Protein AF-A0A7W1IRE5-F1 (afdb_monomer_lite)

Sequence (77 aa):
MVVDLVESYLVIGTLEAVGPQHVSFVDADLHDHRESNSTKEIYASETQKFGVRVNRKRLDVPRHLVVAVSRLADVVA

Structure (mmCIF, N/CA/C/O backbone):
data_AF-A0A7W1IRE5-F1
#
_entry.id   AF-A0A7W1IRE5-F1
#
loop_
_atom_site.group_PDB
_atom_site.id
_atom_site.type_symbol
_atom_site.label_atom_id
_atom_site.label_alt_id
_atom_site.label_comp_id
_atom_site.label_asym_id
_atom_site.label_entity_id
_atom_site.label_seq_id
_atom_site.pdbx_PDB_ins_code
_atom_site.Cartn_x
_atom_site.Cartn_y
_atom_site.Cartn_z
_atom_site.occupancy
_atom_site.B_iso_or_equiv
_atom_site.auth_seq_id
_atom_site.auth_comp_id
_atom_site.auth_asym_id
_atom_site.auth_atom_id
_atom_site.pdbx_PDB_model_num
ATOM 1 N N . MET A 1 1 ? -0.290 -3.561 4.990 1.00 89.25 1 MET A N 1
ATOM 2 C CA . MET A 1 1 ? 0.338 -4.248 3.841 1.00 89.25 1 MET A CA 1
ATOM 3 C C . MET A 1 1 ? 0.697 -3.205 2.811 1.00 89.25 1 MET A C 1
ATOM 5 O O . MET A 1 1 ? 0.051 -2.166 2.804 1.00 89.25 1 MET A O 1
ATOM 9 N N . VAL A 1 2 ? 1.709 -3.480 2.000 1.00 86.56 2 VAL A N 1
ATOM 10 C CA . VAL A 1 2 ? 2.106 -2.670 0.849 1.00 86.56 2 VAL A CA 1
ATOM 11 C C . VAL A 1 2 ? 1.852 -3.501 -0.402 1.00 86.56 2 VAL A C 1
ATOM 13 O O . VAL A 1 2 ? 2.179 -4.689 -0.426 1.00 86.56 2 VAL A O 1
ATOM 16 N N . VAL A 1 3 ? 1.223 -2.896 -1.403 1.00 88.12 3 VAL A N 1
ATOM 17 C CA . VAL A 1 3 ? 0.960 -3.507 -2.703 1.00 88.12 3 VAL A CA 1
ATOM 18 C C . VAL A 1 3 ? 1.455 -2.576 -3.792 1.00 88.12 3 VAL A C 1
ATOM 20 O O . VAL A 1 3 ? 0.905 -1.493 -4.001 1.00 88.12 3 VAL A O 1
ATOM 23 N N . ASP A 1 4 ? 2.483 -3.029 -4.496 1.00 87.94 4 ASP A N 1
ATOM 24 C CA . ASP A 1 4 ? 3.003 -2.362 -5.676 1.00 87.94 4 ASP A CA 1
ATOM 25 C C . ASP A 1 4 ? 2.110 -2.685 -6.865 1.00 87.94 4 ASP A C 1
ATOM 27 O O . ASP A 1 4 ? 1.893 -3.855 -7.200 1.00 87.94 4 ASP A O 1
ATOM 31 N N . LEU A 1 5 ? 1.590 -1.639 -7.500 1.00 89.12 5 LEU A N 1
ATOM 32 C CA . LEU A 1 5 ? 0.820 -1.771 -8.726 1.00 89.12 5 LEU A CA 1
ATOM 33 C C . LEU A 1 5 ? 1.705 -1.531 -9.944 1.00 89.12 5 LEU A C 1
ATOM 35 O O . LEU A 1 5 ? 2.774 -0.919 -9.850 1.00 89.12 5 LEU A O 1
ATOM 39 N N . VAL A 1 6 ? 1.231 -1.993 -11.099 1.00 84.94 6 VAL A N 1
ATOM 40 C CA . VAL A 1 6 ? 1.770 -1.561 -12.385 1.00 84.94 6 VAL A CA 1
ATOM 41 C C . VAL A 1 6 ? 1.692 -0.033 -12.457 1.00 84.94 6 VAL A C 1
ATOM 43 O O . VAL A 1 6 ? 0.743 0.581 -11.967 1.00 84.94 6 VAL A O 1
ATOM 46 N N . GLU A 1 7 ? 2.716 0.574 -13.052 1.00 81.44 7 GLU A N 1
ATOM 47 C CA . GLU A 1 7 ? 2.912 2.028 -13.110 1.00 81.44 7 GLU A CA 1
ATOM 48 C C . GLU A 1 7 ? 3.257 2.689 -11.758 1.00 81.44 7 GLU A C 1
ATOM 50 O O . GLU A 1 7 ? 3.922 2.124 -10.886 1.00 81.44 7 GLU A O 1
ATOM 55 N N . SER A 1 8 ? 2.882 3.959 -11.615 1.00 85.44 8 SER A N 1
ATOM 56 C CA . SER A 1 8 ? 3.260 4.848 -10.521 1.00 85.44 8 SER A CA 1
ATOM 57 C C . SER A 1 8 ? 2.415 4.666 -9.261 1.00 85.44 8 SER A C 1
ATOM 59 O O . SER A 1 8 ? 2.631 5.385 -8.298 1.00 85.44 8 SER A O 1
ATOM 61 N N . TYR A 1 9 ? 1.494 3.705 -9.205 1.00 91.19 9 TYR A N 1
ATOM 62 C CA . TYR A 1 9 ? 0.625 3.548 -8.039 1.00 91.19 9 TYR A CA 1
ATOM 63 C C . TYR A 1 9 ? 1.218 2.635 -6.957 1.00 91.19 9 TYR A C 1
ATOM 65 O O . TYR A 1 9 ? 1.972 1.694 -7.233 1.00 91.19 9 TYR A O 1
ATOM 73 N N . LEU A 1 10 ? 0.852 2.933 -5.713 1.00 93.12 10 LEU A N 1
ATOM 74 C CA . LEU A 1 10 ? 1.159 2.168 -4.511 1.00 93.12 10 LEU A CA 1
ATOM 75 C C . LEU A 1 10 ? -0.096 2.103 -3.642 1.00 93.12 10 LEU A C 1
ATOM 77 O O . LEU A 1 10 ? -0.784 3.109 -3.476 1.00 93.12 10 LEU A O 1
ATOM 81 N N . VAL A 1 11 ? -0.385 0.937 -3.072 1.00 95.62 11 VAL A N 1
ATOM 82 C CA . VAL A 1 11 ? -1.448 0.789 -2.074 1.00 95.62 11 VAL A CA 1
ATOM 83 C C . VAL A 1 11 ? -0.846 0.411 -0.733 1.00 95.62 11 VAL A C 1
ATOM 85 O O . VAL A 1 11 ? -0.111 -0.571 -0.635 1.00 95.62 11 VAL A O 1
ATOM 88 N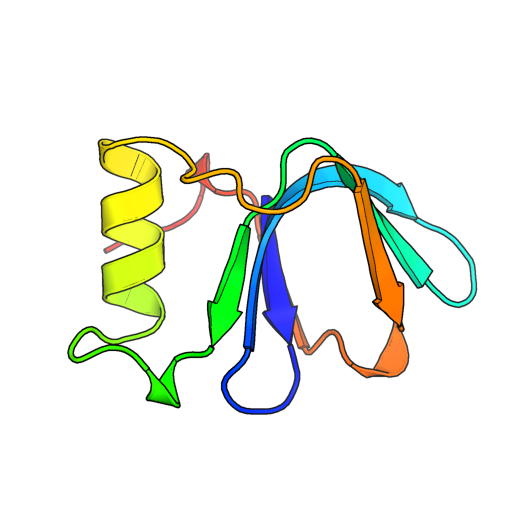 N . ILE A 1 12 ? -1.194 1.154 0.316 1.00 95.75 12 ILE A N 1
ATOM 89 C CA . ILE A 1 12 ? -0.836 0.823 1.695 1.00 95.75 12 ILE A CA 1
ATOM 90 C C . ILE A 1 12 ? -2.112 0.750 2.528 1.00 95.75 12 ILE A C 1
ATOM 92 O O . ILE A 1 12 ? -2.829 1.731 2.661 1.00 95.75 12 ILE A O 1
ATOM 96 N N . GLY A 1 13 ? -2.417 -0.408 3.107 1.00 95.94 13 GLY A N 1
ATOM 97 C CA . GLY A 1 13 ? -3.651 -0.577 3.882 1.00 95.94 13 GLY A CA 1
ATOM 98 C C . GLY A 1 13 ? -3.775 -1.935 4.558 1.00 95.94 13 GLY A C 1
ATOM 99 O O . GLY A 1 13 ? -2.839 -2.746 4.540 1.00 95.94 13 GLY A O 1
ATOM 100 N N . THR A 1 14 ? -4.932 -2.203 5.155 1.00 96.06 14 THR A N 1
ATOM 10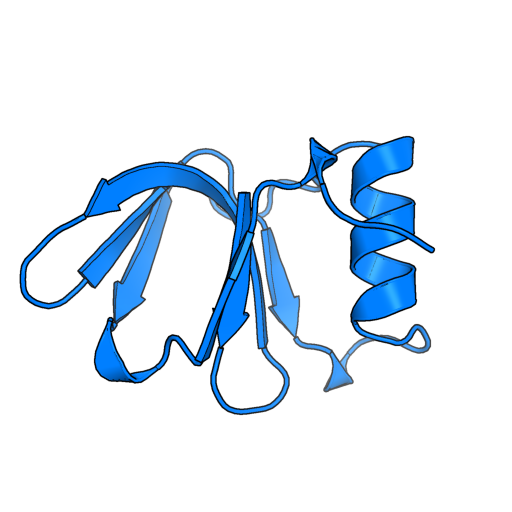1 C CA . THR A 1 14 ? -5.234 -3.503 5.765 1.00 96.06 14 THR A CA 1
ATOM 102 C C . THR A 1 14 ? -5.884 -4.408 4.729 1.00 96.06 14 THR A C 1
ATOM 104 O O . THR A 1 14 ? -6.906 -4.050 4.154 1.00 96.06 14 THR A O 1
ATOM 107 N N . LEU A 1 15 ? -5.284 -5.574 4.474 1.00 96.38 15 LEU A N 1
ATOM 108 C CA . LEU A 1 15 ? -5.858 -6.570 3.571 1.00 96.38 15 LEU A CA 1
ATOM 109 C C . LEU A 1 15 ? -7.155 -7.117 4.178 1.00 96.38 15 LEU A C 1
ATOM 111 O O . LEU A 1 15 ? -7.126 -7.695 5.262 1.00 96.38 15 LEU A O 1
ATOM 115 N N . GLU A 1 16 ? -8.265 -6.946 3.468 1.00 97.50 16 GLU A N 1
ATOM 116 C CA . GLU A 1 16 ? -9.581 -7.457 3.856 1.00 97.50 16 GLU A CA 1
ATOM 117 C C . GLU A 1 16 ? -9.836 -8.832 3.229 1.00 97.50 16 GLU A C 1
ATOM 119 O O . GLU A 1 16 ? -10.220 -9.773 3.922 1.00 97.50 16 GLU A O 1
ATOM 124 N N . ALA A 1 17 ? -9.599 -8.970 1.920 1.00 97.00 17 ALA A N 1
ATOM 125 C CA . ALA A 1 17 ? -9.862 -10.207 1.191 1.00 97.00 17 ALA A CA 1
ATOM 126 C C . ALA A 1 17 ? -8.978 -10.357 -0.053 1.00 97.00 17 ALA A C 1
ATOM 128 O O . ALA A 1 17 ? -8.543 -9.380 -0.663 1.00 97.00 17 ALA A O 1
ATOM 129 N N . VAL A 1 18 ? -8.757 -11.606 -0.468 1.00 96.25 18 VAL A N 1
ATOM 130 C CA . VAL A 1 18 ? -8.123 -11.948 -1.748 1.00 96.25 18 VAL A CA 1
ATOM 131 C C . VAL A 1 18 ? -9.120 -12.759 -2.562 1.00 96.25 18 VAL A C 1
ATOM 133 O O . VAL A 1 18 ? -9.376 -13.924 -2.266 1.00 96.25 18 VAL A O 1
ATOM 136 N N . GLY A 1 19 ? -9.699 -12.127 -3.576 1.00 95.81 19 GLY A N 1
ATOM 137 C CA . GLY A 1 19 ? -10.620 -12.754 -4.512 1.00 95.81 19 GLY A CA 1
ATOM 138 C C . GLY A 1 19 ? -9.933 -13.249 -5.791 1.00 95.81 19 GLY A C 1
ATOM 139 O O . GLY A 1 19 ? -8.731 -13.048 -5.995 1.00 95.81 19 GLY A O 1
ATOM 140 N N . PRO A 1 20 ? -10.705 -13.871 -6.702 1.00 96.38 20 PRO A N 1
ATOM 141 C CA . PRO A 1 20 ? -10.185 -14.364 -7.976 1.00 96.38 20 PRO A CA 1
ATOM 142 C C . PRO A 1 20 ? -9.746 -13.234 -8.919 1.00 96.38 20 PRO A C 1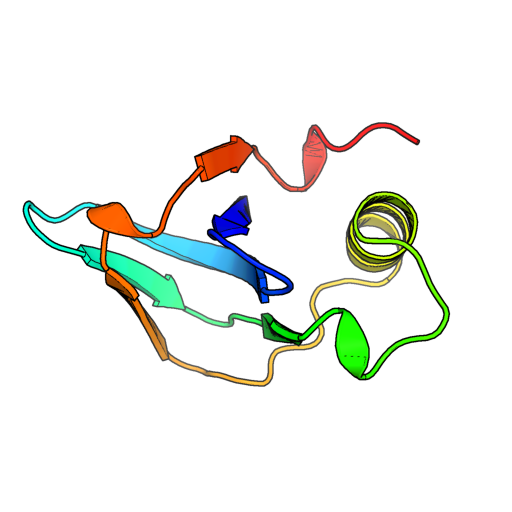
ATOM 144 O O . PRO A 1 20 ? -8.787 -13.401 -9.667 1.00 96.38 20 PRO A O 1
ATOM 147 N N . GLN A 1 21 ? -10.424 -12.082 -8.879 1.00 96.81 21 GLN A N 1
ATOM 148 C CA . GLN A 1 21 ? -10.153 -10.946 -9.773 1.00 96.81 21 GLN A CA 1
ATOM 149 C C . GLN A 1 21 ? -9.613 -9.708 -9.056 1.00 96.81 21 GLN A C 1
ATOM 151 O O . GLN A 1 21 ? -8.986 -8.872 -9.701 1.00 96.81 21 GLN A O 1
ATOM 156 N N . HIS A 1 22 ? -9.833 -9.593 -7.745 1.00 97.19 22 HIS A N 1
ATOM 157 C CA . HIS A 1 22 ? -9.513 -8.396 -6.974 1.00 97.19 22 HIS A CA 1
ATOM 158 C C . HIS A 1 22 ? -8.850 -8.742 -5.643 1.00 97.19 22 HIS A C 1
ATOM 160 O O . HIS A 1 22 ? -9.069 -9.818 -5.084 1.00 97.19 22 HIS A O 1
ATOM 166 N N . VAL A 1 23 ? -8.058 -7.803 -5.139 1.00 96.88 23 VAL A N 1
ATOM 167 C CA . VAL A 1 23 ? -7.540 -7.776 -3.773 1.00 96.88 23 VAL A CA 1
ATOM 168 C C . VAL A 1 23 ? -8.184 -6.587 -3.068 1.00 96.88 23 VAL A C 1
ATOM 170 O O . VAL A 1 23 ? -8.089 -5.462 -3.555 1.00 96.88 23 VAL A O 1
ATOM 173 N N . SER A 1 24 ? -8.851 -6.846 -1.950 1.00 97.38 24 SER A N 1
ATOM 174 C CA . SER A 1 24 ? -9.654 -5.859 -1.229 1.00 97.38 24 SER A CA 1
ATOM 175 C C . SER A 1 24 ? -8.916 -5.363 0.005 1.00 97.38 24 SER A C 1
ATOM 177 O O . SER A 1 24 ? -8.351 -6.158 0.763 1.00 97.38 24 SER A O 1
ATOM 179 N N . PHE A 1 25 ? -8.958 -4.055 0.229 1.00 97.62 25 PHE A N 1
ATOM 180 C CA . PHE A 1 25 ? -8.360 -3.374 1.369 1.00 97.62 25 PHE A CA 1
ATOM 181 C C . PHE A 1 25 ? -9.382 -2.509 2.095 1.00 97.62 25 PHE A C 1
ATOM 183 O O . PHE A 1 25 ? -10.285 -1.932 1.483 1.00 97.62 25 PHE A O 1
ATOM 190 N N . VAL A 1 26 ? -9.168 -2.361 3.398 1.00 97.69 26 VAL A N 1
ATOM 191 C CA . VAL A 1 26 ? -9.835 -1.370 4.247 1.00 97.69 26 VAL A CA 1
ATOM 192 C C . VAL A 1 26 ? -8.806 -0.430 4.853 1.00 97.69 26 VAL A C 1
ATOM 194 O O . VAL A 1 26 ? -7.639 -0.803 5.024 1.00 97.69 26 VAL A O 1
ATOM 197 N N . ASP A 1 27 ? -9.251 0.792 5.145 1.00 96.75 27 ASP A N 1
ATOM 198 C CA . ASP A 1 27 ? -8.419 1.870 5.687 1.00 96.75 27 ASP A CA 1
ATOM 199 C C . ASP A 1 27 ? -7.108 2.018 4.899 1.00 96.75 27 ASP A C 1
ATOM 201 O O . ASP A 1 27 ? -5.999 1.886 5.422 1.00 96.75 27 ASP A O 1
ATOM 205 N N . ALA A 1 28 ? -7.264 2.217 3.590 1.00 96.50 28 ALA A N 1
ATOM 206 C CA . ALA A 1 28 ? -6.187 2.200 2.621 1.00 96.50 28 ALA A CA 1
ATOM 207 C C . ALA A 1 28 ? -5.811 3.605 2.147 1.00 96.50 28 ALA A C 1
ATOM 209 O O . ALA A 1 28 ? -6.637 4.520 2.053 1.00 96.50 28 ALA A O 1
ATOM 210 N N . ASP A 1 29 ? -4.542 3.730 1.800 1.00 94.94 29 ASP A N 1
ATOM 211 C CA . ASP A 1 29 ? -3.980 4.795 1.001 1.00 94.94 29 ASP A CA 1
ATOM 212 C C . ASP A 1 29 ? -3.687 4.268 -0.408 1.00 94.94 29 ASP A C 1
ATOM 214 O O . ASP A 1 29 ? -2.930 3.310 -0.562 1.00 94.94 29 ASP A O 1
ATOM 218 N N . LEU A 1 30 ? -4.312 4.866 -1.425 1.00 94.31 30 LEU A N 1
ATOM 219 C CA . LEU A 1 30 ? -3.911 4.702 -2.823 1.00 94.31 30 LEU A CA 1
ATOM 220 C C . LEU A 1 30 ? -3.110 5.938 -3.224 1.00 94.31 30 LEU A C 1
ATOM 222 O O . LEU A 1 30 ? -3.685 7.014 -3.399 1.00 94.31 30 LEU A O 1
ATOM 226 N N . HIS A 1 31 ? -1.808 5.759 -3.396 1.00 91.50 31 HIS A N 1
ATOM 227 C CA . HIS A 1 31 ? -0.876 6.840 -3.665 1.00 91.50 31 HIS A CA 1
ATOM 228 C C . HIS A 1 31 ? -0.372 6.782 -5.109 1.00 91.50 31 HIS A C 1
ATOM 230 O O . HIS A 1 31 ? 0.116 5.741 -5.555 1.00 91.50 31 HIS A O 1
ATOM 236 N N . ASP A 1 32 ? -0.480 7.898 -5.836 1.00 89.38 32 ASP A N 1
ATOM 237 C CA . ASP A 1 32 ? 0.182 8.080 -7.129 1.00 89.38 32 ASP A CA 1
ATOM 238 C C . ASP A 1 32 ? 1.544 8.735 -6.915 1.00 89.38 32 ASP A C 1
ATOM 240 O O . ASP A 1 32 ? 1.661 9.881 -6.486 1.00 89.38 32 ASP A O 1
ATOM 244 N N . HIS A 1 33 ? 2.588 8.002 -7.267 1.00 79.50 33 HIS A N 1
ATOM 245 C CA . HIS A 1 33 ? 3.959 8.447 -7.140 1.00 79.50 33 HIS A CA 1
ATOM 246 C C . HIS A 1 33 ? 4.292 9.696 -7.959 1.00 79.50 33 HIS A C 1
ATOM 248 O O . HIS A 1 33 ? 5.201 10.437 -7.603 1.00 79.50 33 HIS A O 1
ATOM 254 N N . ARG A 1 34 ? 3.570 9.950 -9.056 1.00 79.62 34 ARG A N 1
ATOM 255 C CA . ARG A 1 34 ? 3.801 11.128 -9.911 1.00 79.62 34 ARG A CA 1
ATOM 256 C C . ARG A 1 34 ? 3.418 12.435 -9.227 1.00 79.62 34 ARG A C 1
ATOM 258 O O . ARG A 1 34 ? 3.838 13.496 -9.675 1.00 79.62 34 ARG A O 1
ATOM 265 N N . GLU A 1 35 ? 2.625 12.361 -8.164 1.00 75.19 35 GLU A N 1
ATOM 266 C CA . GLU A 1 35 ? 2.184 13.517 -7.387 1.00 75.19 35 GLU A CA 1
ATOM 267 C C . GLU A 1 35 ? 3.130 13.829 -6.211 1.00 75.19 35 GLU A C 1
ATOM 269 O O . GLU A 1 35 ? 2.894 14.783 -5.468 1.00 75.19 35 GLU A O 1
ATOM 274 N N . SER A 1 36 ? 4.210 13.053 -6.038 1.00 71.50 36 SER A N 1
ATOM 275 C CA . SER A 1 36 ? 5.161 13.177 -4.930 1.00 71.50 36 SER A CA 1
ATOM 276 C C . SER A 1 36 ? 6.599 13.429 -5.400 1.00 71.50 36 SER A C 1
ATOM 278 O O . SER A 1 36 ? 7.013 12.996 -6.470 1.00 71.50 36 SER A O 1
ATOM 280 N N . ASN A 1 37 ? 7.383 14.106 -4.552 1.00 75.25 37 ASN A N 1
ATOM 281 C CA . ASN A 1 37 ? 8.832 14.286 -4.722 1.00 75.25 37 ASN A CA 1
ATOM 282 C C . ASN A 1 37 ? 9.668 13.174 -4.053 1.00 75.25 37 ASN A C 1
ATOM 284 O O . ASN A 1 37 ? 10.891 13.169 -4.185 1.00 75.25 37 ASN A O 1
ATOM 288 N N . SER A 1 38 ? 9.049 12.279 -3.277 1.00 77.81 38 SER A N 1
ATOM 289 C CA . SER A 1 38 ? 9.718 11.118 -2.664 1.00 77.81 38 SER A CA 1
ATOM 290 C C . SER A 1 38 ? 9.692 9.921 -3.611 1.00 77.81 38 SER A C 1
ATOM 292 O O . SER A 1 38 ? 8.865 9.934 -4.504 1.00 77.81 38 SER A O 1
ATOM 294 N N . THR A 1 39 ? 10.564 8.912 -3.432 1.00 83.38 39 THR A N 1
ATOM 295 C CA . THR A 1 39 ? 10.512 7.605 -4.138 1.00 83.38 39 THR A CA 1
ATOM 296 C C . THR A 1 39 ? 9.538 6.633 -3.449 1.00 83.38 39 THR A C 1
ATOM 298 O O . THR A 1 39 ? 9.155 6.865 -2.301 1.00 83.38 39 THR A O 1
ATOM 301 N N . LYS A 1 40 ? 9.069 5.571 -4.138 1.00 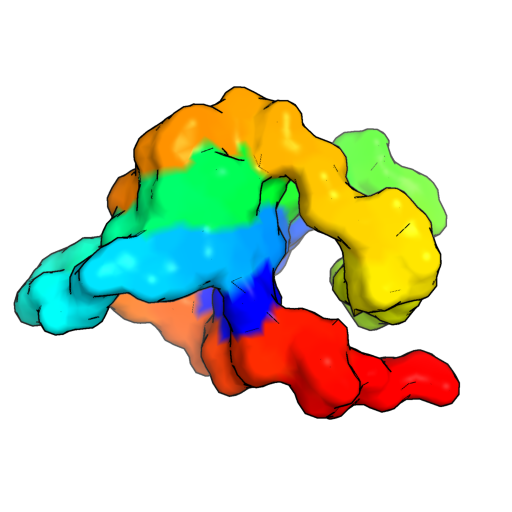82.00 40 LYS A N 1
ATOM 302 C CA . LYS A 1 40 ? 8.094 4.615 -3.559 1.00 82.00 40 LYS A CA 1
ATOM 303 C C . LYS A 1 40 ? 8.636 4.007 -2.259 1.00 82.00 40 LYS A C 1
ATOM 305 O O . LYS A 1 40 ? 7.902 3.861 -1.288 1.00 82.00 40 LYS A O 1
ATOM 310 N N . GLU A 1 41 ? 9.938 3.738 -2.236 1.00 82.56 41 GLU A N 1
ATOM 311 C CA . GLU A 1 41 ? 10.682 3.224 -1.084 1.00 82.56 41 GLU A CA 1
ATOM 312 C C . GLU A 1 41 ? 10.682 4.213 0.089 1.00 82.56 41 GLU A C 1
ATOM 314 O O . GLU A 1 41 ? 10.323 3.843 1.209 1.00 82.56 41 GLU A O 1
ATOM 319 N N . ILE A 1 42 ? 11.009 5.487 -0.171 1.00 86.94 42 ILE A N 1
ATOM 320 C CA . ILE A 1 42 ? 10.984 6.540 0.855 1.00 86.94 42 ILE A CA 1
ATOM 321 C C . ILE A 1 42 ? 9.567 6.686 1.408 1.00 86.94 42 ILE A C 1
ATOM 323 O O . ILE A 1 42 ? 9.383 6.698 2.623 1.00 86.94 42 ILE A O 1
ATOM 327 N N . TYR A 1 43 ? 8.561 6.722 0.533 1.00 88.00 43 TYR A N 1
ATOM 328 C CA . TYR A 1 43 ? 7.166 6.856 0.939 1.00 88.00 43 TYR A CA 1
ATOM 329 C C . TYR A 1 43 ? 6.697 5.694 1.826 1.00 88.00 43 TYR A C 1
ATOM 331 O O . TYR A 1 43 ? 6.063 5.910 2.861 1.00 88.00 43 TYR A O 1
ATOM 339 N N . ALA A 1 44 ? 7.031 4.455 1.458 1.00 87.69 44 ALA A N 1
ATOM 340 C CA . ALA A 1 44 ? 6.685 3.276 2.246 1.00 87.69 44 ALA A CA 1
ATOM 341 C C . ALA A 1 44 ? 7.394 3.274 3.613 1.00 87.69 44 ALA A C 1
ATOM 343 O O . ALA A 1 44 ? 6.759 2.977 4.627 1.00 87.69 44 ALA A O 1
ATOM 344 N N . SER A 1 45 ? 8.672 3.670 3.662 1.00 89.44 45 SER A N 1
ATOM 345 C CA . SER A 1 45 ? 9.440 3.812 4.908 1.00 89.44 45 SER A CA 1
ATOM 346 C C . SER A 1 45 ? 8.863 4.892 5.831 1.00 89.44 45 SER A C 1
ATOM 348 O O . SER A 1 45 ? 8.684 4.672 7.030 1.00 89.44 45 SER A O 1
ATOM 350 N N . GLU A 1 46 ? 8.516 6.061 5.289 1.00 89.94 46 GLU A N 1
ATOM 351 C CA . GLU A 1 46 ? 7.860 7.127 6.051 1.00 89.94 46 GLU A CA 1
ATOM 352 C C . GLU A 1 46 ? 6.490 6.682 6.561 1.00 89.94 46 GLU A C 1
ATOM 354 O O . GLU A 1 46 ? 6.163 6.902 7.726 1.00 89.94 46 GLU A O 1
ATOM 359 N N . THR A 1 47 ? 5.713 5.986 5.732 1.00 90.69 47 THR A N 1
ATOM 360 C CA . THR A 1 47 ? 4.404 5.451 6.122 1.00 90.69 47 THR A CA 1
ATOM 361 C C . THR A 1 47 ? 4.517 4.407 7.235 1.00 90.69 47 THR A C 1
ATOM 363 O O . THR A 1 47 ? 3.689 4.379 8.144 1.00 90.69 47 THR A O 1
ATOM 366 N N . GLN A 1 48 ? 5.560 3.574 7.225 1.00 90.44 48 GLN A N 1
ATOM 367 C CA . GLN A 1 48 ? 5.842 2.643 8.320 1.00 90.44 48 GLN A CA 1
ATOM 368 C C . GLN A 1 48 ? 6.128 3.388 9.638 1.00 90.44 48 GLN A C 1
ATOM 370 O O . GLN A 1 48 ? 5.691 2.941 10.697 1.00 90.44 48 GLN A O 1
ATOM 375 N N . LYS A 1 49 ? 6.826 4.533 9.580 1.00 89.62 49 LYS A N 1
ATOM 376 C CA . LYS A 1 49 ? 7.202 5.340 10.756 1.00 89.62 49 LYS A CA 1
ATOM 377 C C . LYS A 1 49 ? 6.062 6.203 11.297 1.00 89.62 49 LYS A C 1
ATOM 379 O O . LYS A 1 49 ? 5.899 6.307 12.509 1.00 89.62 49 LYS A O 1
ATOM 384 N N . PHE A 1 50 ? 5.303 6.846 10.414 1.00 91.00 50 PHE A N 1
ATOM 385 C CA . PHE A 1 50 ? 4.296 7.852 10.772 1.00 91.00 50 PHE A CA 1
ATOM 386 C C . PHE A 1 50 ? 2.857 7.331 10.715 1.00 91.00 50 PHE A C 1
ATOM 388 O O . PHE A 1 50 ? 1.936 8.028 11.139 1.00 91.00 50 PHE A O 1
ATOM 395 N N . GLY A 1 51 ? 2.661 6.107 10.227 1.00 91.06 51 GLY A N 1
ATOM 396 C CA . GLY A 1 51 ? 1.350 5.508 10.026 1.00 91.06 51 GLY A CA 1
ATOM 397 C C . GLY A 1 51 ? 0.753 5.808 8.650 1.00 91.06 51 GLY A C 1
ATOM 398 O O . GLY A 1 51 ? 1.205 6.678 7.904 1.00 91.06 51 GLY A O 1
ATOM 399 N N . VAL A 1 52 ? -0.293 5.050 8.316 1.00 91.38 52 VAL A N 1
ATOM 400 C CA . VAL A 1 52 ? -0.982 5.105 7.019 1.00 91.38 52 VAL A CA 1
ATOM 401 C C . VAL A 1 52 ? -1.892 6.331 6.937 1.00 91.38 52 VAL A C 1
ATOM 403 O O . VAL A 1 52 ? -2.768 6.523 7.782 1.00 91.38 52 VAL A O 1
ATOM 406 N N . ARG A 1 53 ? -1.729 7.142 5.884 1.00 91.94 53 ARG A N 1
ATOM 407 C CA . ARG A 1 53 ? -2.613 8.278 5.578 1.00 91.94 53 ARG A CA 1
ATOM 408 C C . ARG A 1 53 ? -3.845 7.811 4.809 1.00 91.94 53 ARG A C 1
ATOM 410 O O . ARG A 1 53 ? -3.935 7.970 3.598 1.00 91.94 53 ARG A O 1
ATOM 417 N N . VAL A 1 54 ? -4.801 7.237 5.531 1.00 95.44 54 VAL A N 1
ATOM 418 C CA . VAL A 1 54 ? -6.028 6.681 4.946 1.00 95.44 54 VAL A CA 1
ATOM 419 C C . VAL A 1 54 ? -6.762 7.728 4.100 1.00 95.44 54 VAL A C 1
ATOM 421 O O . VAL A 1 54 ? -7.241 8.735 4.621 1.00 95.44 54 VAL A O 1
ATOM 424 N N . ASN A 1 55 ? -6.903 7.464 2.800 1.00 95.56 55 ASN A N 1
ATOM 425 C CA . ASN A 1 55 ? -7.695 8.284 1.877 1.00 95.56 55 ASN A CA 1
ATOM 426 C C . ASN A 1 55 ? -8.856 7.500 1.239 1.00 95.56 55 ASN A C 1
ATOM 428 O O . ASN A 1 55 ? -9.694 8.088 0.544 1.00 95.56 55 ASN A O 1
ATOM 432 N N . ARG A 1 56 ? -8.930 6.178 1.449 1.00 97.25 56 ARG A N 1
ATOM 433 C CA . ARG A 1 56 ? -10.031 5.298 1.030 1.00 97.25 56 ARG A CA 1
ATOM 434 C C . ARG A 1 56 ? -10.405 4.374 2.189 1.00 97.25 56 ARG A C 1
ATOM 436 O O . ARG A 1 56 ? -9.593 3.584 2.653 1.00 97.25 56 ARG A O 1
ATOM 443 N N . LYS A 1 57 ? -11.669 4.415 2.624 1.00 97.19 57 LYS A N 1
ATOM 444 C CA . LYS A 1 57 ? -12.184 3.468 3.635 1.00 97.19 57 LYS A CA 1
ATOM 445 C C . LYS A 1 57 ? -12.229 2.031 3.116 1.00 97.19 57 LYS A C 1
ATOM 447 O O . LYS A 1 57 ? -12.052 1.099 3.890 1.00 97.19 57 LYS A O 1
ATOM 452 N N . ARG A 1 58 ? -12.481 1.867 1.815 1.00 97.12 58 ARG A N 1
ATOM 453 C CA . ARG A 1 58 ? -12.507 0.585 1.111 1.00 97.12 58 ARG A CA 1
ATOM 454 C C . ARG A 1 58 ? -11.925 0.760 -0.285 1.00 97.12 58 ARG A C 1
ATOM 456 O O . ARG A 1 58 ? -12.187 1.782 -0.922 1.00 97.12 58 ARG A O 1
ATOM 463 N N . LEU A 1 59 ? -11.137 -0.210 -0.731 1.00 96.38 59 LEU A N 1
ATOM 464 C CA . LEU A 1 59 ? -10.453 -0.185 -2.018 1.00 96.38 59 LEU A CA 1
ATOM 465 C C . LEU A 1 59 ? -10.347 -1.602 -2.580 1.00 96.38 59 LEU A C 1
ATOM 467 O O . LEU A 1 59 ? -9.818 -2.485 -1.912 1.00 96.38 59 LEU A O 1
ATOM 471 N N . ASP A 1 60 ? -10.781 -1.790 -3.822 1.00 97.38 60 ASP A N 1
ATOM 472 C CA . ASP A 1 60 ? -10.587 -3.029 -4.569 1.00 97.38 60 ASP A CA 1
ATOM 473 C C . ASP A 1 60 ? -9.571 -2.798 -5.684 1.00 97.38 60 ASP A C 1
ATOM 475 O O . ASP A 1 60 ? -9.722 -1.903 -6.516 1.00 97.38 60 ASP A O 1
ATOM 479 N N . VAL A 1 61 ? -8.524 -3.617 -5.698 1.00 96.12 61 VAL A N 1
ATOM 480 C CA . VAL A 1 61 ? -7.447 -3.550 -6.684 1.00 96.12 61 VAL A CA 1
ATOM 481 C C . VAL A 1 61 ? -7.567 -4.742 -7.627 1.00 96.12 61 VAL A C 1
ATOM 483 O O . VAL A 1 61 ? -7.530 -5.882 -7.154 1.00 96.12 61 VAL A O 1
ATOM 486 N N . PRO A 1 62 ? -7.664 -4.537 -8.951 1.00 96.19 62 PRO A N 1
ATOM 487 C CA . PRO A 1 62 ? -7.609 -5.633 -9.908 1.00 96.19 62 PRO A CA 1
ATOM 488 C C . PRO A 1 62 ? -6.307 -6.426 -9.765 1.00 96.19 62 PRO A C 1
ATOM 490 O O . PRO A 1 62 ? -5.209 -5.878 -9.839 1.00 96.19 62 PRO A O 1
ATOM 493 N N . ARG A 1 63 ? -6.417 -7.744 -9.602 1.00 94.50 63 ARG A N 1
ATOM 494 C CA . ARG A 1 63 ? -5.275 -8.628 -9.325 1.00 94.50 63 ARG A CA 1
ATOM 495 C C . ARG A 1 63 ? -4.220 -8.602 -10.435 1.00 94.50 63 ARG A C 1
ATOM 497 O O . ARG A 1 63 ? -3.042 -8.762 -10.149 1.00 94.50 63 ARG A O 1
ATOM 504 N N . HIS A 1 64 ? -4.630 -8.374 -11.683 1.00 95.12 64 HIS A N 1
ATOM 505 C CA . HIS A 1 64 ? -3.719 -8.281 -12.828 1.00 95.12 64 HIS A CA 1
ATOM 506 C C . HIS A 1 64 ? -2.838 -7.019 -12.818 1.00 95.12 64 HIS A C 1
ATOM 508 O O . HIS A 1 64 ? -1.871 -6.961 -13.567 1.00 95.12 64 HIS A O 1
ATOM 514 N N . LEU A 1 65 ? -3.163 -6.024 -11.986 1.00 95.81 65 LEU A N 1
ATOM 515 C CA . LEU A 1 65 ? -2.356 -4.819 -11.800 1.00 95.81 65 LEU A CA 1
ATOM 516 C C . LEU A 1 65 ? -1.349 -4.963 -10.653 1.00 95.81 65 LEU A C 1
ATOM 518 O O . LEU A 1 65 ? -0.539 -4.066 -10.467 1.00 95.81 65 LEU A O 1
ATOM 522 N N . VAL A 1 66 ? -1.388 -6.046 -9.872 1.00 95.06 66 VAL A N 1
ATOM 523 C CA . VAL A 1 66 ? -0.486 -6.252 -8.731 1.00 95.06 66 VAL A CA 1
ATOM 524 C C . VAL A 1 66 ? 0.853 -6.806 -9.212 1.00 95.06 66 VAL A C 1
ATOM 526 O O . VAL A 1 66 ? 0.903 -7.877 -9.812 1.00 95.06 66 VAL A O 1
ATOM 529 N N . VAL A 1 67 ? 1.936 -6.096 -8.901 1.00 94.81 67 VAL A N 1
ATOM 530 C CA . VAL A 1 67 ? 3.317 -6.506 -9.198 1.00 94.81 67 VAL A CA 1
ATOM 531 C C . VAL A 1 67 ? 3.909 -7.279 -8.024 1.00 94.81 67 VAL A C 1
ATOM 533 O O . VAL A 1 67 ? 4.451 -8.367 -8.206 1.00 94.81 67 VAL A O 1
ATOM 536 N N . ALA A 1 68 ? 3.790 -6.731 -6.816 1.00 93.19 68 ALA A N 1
ATOM 537 C CA . ALA A 1 68 ? 4.342 -7.320 -5.604 1.00 93.19 68 ALA A CA 1
ATOM 538 C C . ALA A 1 68 ? 3.496 -6.963 -4.379 1.00 93.19 68 ALA A C 1
ATOM 540 O O . ALA A 1 68 ? 2.745 -5.986 -4.376 1.00 93.19 68 ALA A O 1
ATOM 541 N N . VAL A 1 69 ? 3.619 -7.779 -3.331 1.00 94.19 69 VAL A N 1
ATOM 542 C CA . VAL A 1 69 ? 2.976 -7.552 -2.034 1.00 94.19 69 VAL A CA 1
ATOM 543 C C . VAL A 1 69 ? 3.967 -7.810 -0.908 1.00 94.19 69 VAL A C 1
ATOM 545 O O . VAL A 1 69 ? 4.740 -8.766 -0.959 1.00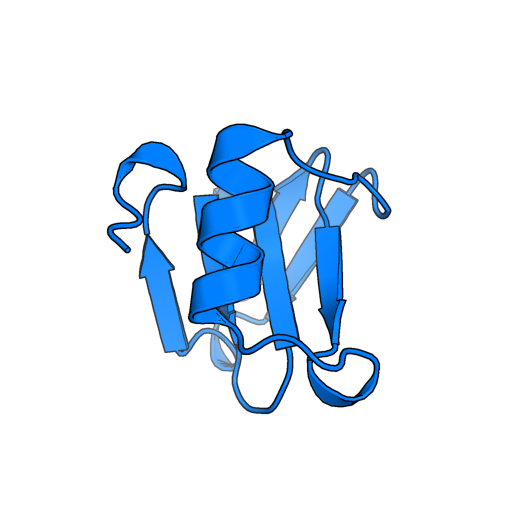 94.19 69 VAL A O 1
ATOM 548 N N . SER A 1 70 ? 3.914 -6.991 0.136 1.00 94.31 70 SER A N 1
ATOM 549 C CA . SER A 1 70 ? 4.695 -7.179 1.360 1.00 94.31 70 SER A CA 1
ATOM 550 C C . SER A 1 70 ? 3.915 -6.704 2.587 1.00 94.31 70 SER A C 1
ATOM 552 O O . SER A 1 70 ? 2.908 -5.985 2.503 1.00 94.31 70 SER A O 1
ATOM 554 N N . ARG A 1 71 ? 4.345 -7.115 3.784 1.00 94.06 71 ARG A N 1
ATOM 555 C CA . ARG A 1 71 ? 3.846 -6.472 5.003 1.00 94.06 71 ARG A CA 1
ATOM 556 C C . ARG A 1 71 ? 4.528 -5.116 5.125 1.00 94.06 71 ARG A C 1
ATOM 558 O O . ARG A 1 71 ? 5.722 -5.002 4.894 1.00 94.06 71 ARG A O 1
ATOM 565 N N . LEU A 1 72 ? 3.783 -4.110 5.584 1.00 92.50 72 LEU A N 1
ATOM 566 C CA . LEU A 1 72 ? 4.359 -2.786 5.847 1.00 92.50 72 LEU A CA 1
ATOM 567 C C . LEU A 1 72 ? 5.473 -2.858 6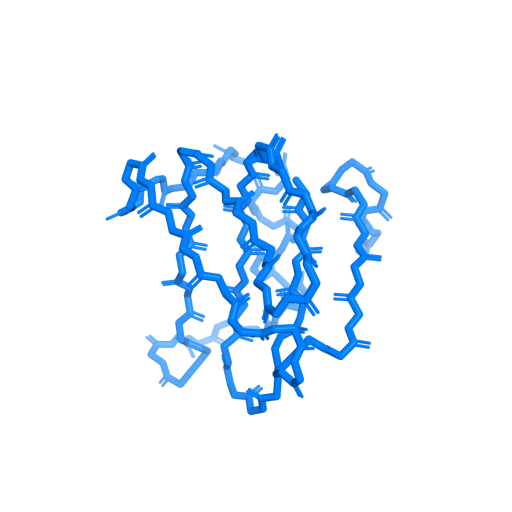.905 1.00 92.50 72 LEU A C 1
ATOM 569 O O . LEU A 1 72 ? 6.441 -2.119 6.829 1.00 92.50 72 LEU A O 1
ATOM 573 N N . ALA A 1 73 ? 5.360 -3.785 7.859 1.00 91.81 73 ALA A N 1
ATOM 574 C CA . ALA A 1 73 ? 6.386 -4.033 8.868 1.00 91.81 73 ALA A CA 1
ATOM 575 C C . ALA A 1 73 ? 7.695 -4.609 8.295 1.00 91.81 73 ALA A C 1
ATOM 577 O O . ALA A 1 73 ? 8.731 -4.439 8.924 1.00 91.81 73 ALA A O 1
ATOM 578 N N . ASP A 1 74 ? 7.649 -5.242 7.119 1.00 92.31 74 ASP A N 1
ATOM 579 C CA . ASP A 1 74 ? 8.812 -5.871 6.482 1.00 92.31 74 ASP A CA 1
ATOM 580 C C . ASP A 1 74 ? 9.499 -4.926 5.476 1.00 92.31 74 ASP A C 1
ATOM 582 O O . ASP A 1 74 ? 10.467 -5.312 4.824 1.00 92.31 74 ASP A O 1
ATOM 586 N N . VAL A 1 75 ? 9.005 -3.690 5.326 1.00 88.50 75 VAL A N 1
ATOM 587 C CA . VAL A 1 75 ? 9.677 -2.660 4.527 1.00 88.50 75 VAL A CA 1
ATOM 588 C C . VAL A 1 75 ? 10.972 -2.276 5.234 1.00 88.50 75 VAL A C 1
ATOM 590 O O . VAL A 1 75 ? 10.962 -1.885 6.402 1.00 88.50 75 VAL A O 1
ATOM 593 N N . VAL A 1 76 ? 12.080 -2.398 4.508 1.00 84.44 76 VAL A N 1
ATOM 594 C CA . VAL A 1 76 ? 13.423 -2.014 4.949 1.00 84.44 76 VAL A CA 1
ATOM 595 C C . VAL A 1 76 ? 13.877 -0.791 4.154 1.00 84.44 76 VAL A C 1
ATOM 597 O O . VAL A 1 76 ? 13.565 -0.684 2.968 1.00 84.44 76 VAL A O 1
ATOM 600 N N . ALA A 1 77 ? 14.574 0.135 4.813 1.00 66.75 77 ALA A N 1
ATOM 601 C CA . ALA A 1 77 ? 15.131 1.352 4.224 1.00 66.75 77 ALA A CA 1
ATOM 602 C C . ALA A 1 77 ? 16.580 1.536 4.670 1.00 66.75 77 ALA A C 1
ATOM 604 O O . ALA A 1 77 ? 16.858 1.226 5.853 1.00 66.75 77 ALA A O 1
#

Secondary structure (DSSP, 8-state):
-EEEESTTEEEEEEEEEE-SSEEEEEEEEEEEGGG-SS-HHHHHHHHHHH-----EEEEEEEGGGEEEEE-GGG---

Foldseek 3Di:
DWWDFPAQWIKDAAFDDDDPFKTKGAQMDIDGNVVDPDDPLVVLVVCLVVHGPRPDRMDIGTPVGTDDDDHSVPRDD

Radius of gyration: 11.52 Å; chains: 1; bounding box: 28×29×24 Å

pLDDT: mean 91.01, std 6.67, range [66.75, 97.69]